Protein AF-A0A843G7I2-F1 (afdb_monomer_lite)

Secondary structure (DSSP, 8-state):
-HHHHHHHHHHHHHHTT------HHHHHHHHHHHTSS--HHHHHHHHT--HHHHHHHHHHHHH-----SHHHHHHHHHHHTT-

Sequence (83 aa):
MDLLLHKKFKFEGKIKNLNIKLNYAAVGPAIVFTNSNYSIKEVSYAFKVGEKSIKREINNMKSIRKPNTKRSRDFIDLVKNKS

Radius of gyration: 15.57 Å; chains: 1; bounding box: 38×27×42 Å

pLDDT: mean 82.95, std 10.45, range [48.25, 95.12]

Structure (mmCIF, N/CA/C/O backbone):
data_AF-A0A843G7I2-F1
#
_entry.id   AF-A0A843G7I2-F1
#
loop_
_atom_site.group_PDB
_atom_site.id
_atom_site.type_symbol
_atom_site.label_atom_id
_atom_site.label_alt_id
_atom_site.label_comp_id
_atom_site.label_asym_id
_atom_site.label_entity_id
_atom_site.label_seq_id
_atom_site.pdbx_PDB_ins_code
_atom_site.Cartn_x
_atom_site.Cartn_y
_atom_site.Cartn_z
_atom_site.occupancy
_atom_site.B_iso_or_equiv
_atom_site.auth_seq_id
_atom_site.auth_comp_id
_atom_site.auth_asym_id
_atom_site.auth_atom_id
_atom_site.pdbx_PDB_model_num
ATOM 1 N N . MET A 1 1 ? 3.842 -17.615 -5.698 1.00 61.72 1 MET A N 1
ATOM 2 C CA . MET A 1 1 ? 2.547 -16.924 -5.909 1.00 61.72 1 MET A CA 1
ATOM 3 C C . MET A 1 1 ? 1.777 -16.770 -4.596 1.00 61.72 1 MET A C 1
ATOM 5 O O . MET A 1 1 ? 1.284 -15.686 -4.298 1.00 61.72 1 MET A O 1
ATOM 9 N N . ASP A 1 2 ? 1.741 -17.821 -3.776 1.00 75.62 2 ASP A N 1
ATOM 10 C CA . ASP A 1 2 ? 0.884 -17.928 -2.583 1.00 75.62 2 ASP A CA 1
ATOM 11 C C . ASP A 1 2 ? 1.127 -16.858 -1.512 1.00 75.62 2 ASP A C 1
ATOM 13 O O . ASP A 1 2 ? 0.184 -16.363 -0.895 1.00 75.62 2 ASP A O 1
ATOM 17 N N . LEU A 1 3 ? 2.375 -16.412 -1.336 1.00 82.38 3 LEU A N 1
ATOM 18 C CA . LEU A 1 3 ? 2.712 -15.387 -0.345 1.00 82.38 3 LEU A CA 1
ATOM 19 C C . LEU A 1 3 ? 2.087 -14.018 -0.673 1.00 82.38 3 LEU A C 1
ATOM 21 O O . LEU A 1 3 ? 1.610 -13.326 0.227 1.00 82.38 3 LEU A O 1
ATOM 25 N N . LEU A 1 4 ? 2.051 -13.635 -1.954 1.00 84.12 4 LEU A N 1
ATOM 26 C CA . LEU A 1 4 ? 1.422 -12.387 -2.409 1.00 84.12 4 LEU A CA 1
ATOM 27 C C . LEU A 1 4 ? -0.097 -12.453 -2.261 1.00 84.12 4 LEU A C 1
ATOM 29 O O . LEU A 1 4 ? -0.722 -11.494 -1.804 1.00 84.12 4 LEU A O 1
ATOM 33 N N . LEU A 1 5 ? -0.682 -13.60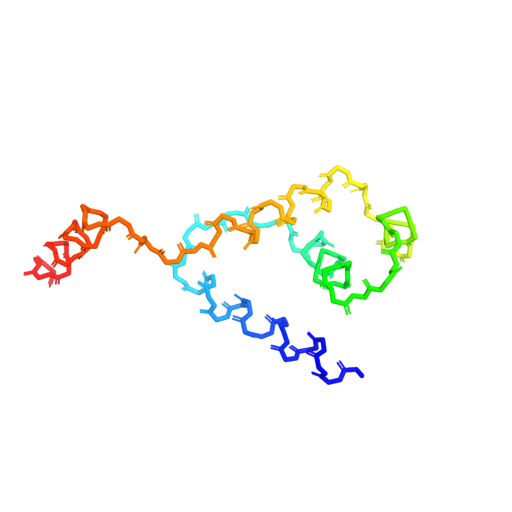5 -2.588 1.00 85.06 5 LEU A N 1
ATOM 34 C CA . LEU A 1 5 ? -2.114 -13.830 -2.446 1.00 85.06 5 LEU A CA 1
ATOM 35 C C . LEU A 1 5 ? -2.543 -13.770 -0.970 1.00 85.06 5 LEU A C 1
ATOM 37 O O . LEU A 1 5 ? -3.500 -13.078 -0.624 1.00 85.06 5 LEU A O 1
ATOM 41 N N . HIS A 1 6 ? -1.768 -14.382 -0.074 1.00 87.06 6 HIS A N 1
ATOM 42 C CA . HIS A 1 6 ? -1.977 -14.264 1.367 1.00 87.06 6 HIS A CA 1
ATOM 43 C C . HIS A 1 6 ? -1.881 -12.804 1.855 1.00 87.06 6 HIS A C 1
ATOM 45 O O . HIS A 1 6 ? -2.709 -12.355 2.652 1.00 87.06 6 HIS A O 1
ATOM 51 N N . LYS A 1 7 ? -0.917 -12.015 1.354 1.00 85.19 7 LYS A N 1
ATOM 52 C CA . LYS A 1 7 ? -0.798 -10.581 1.687 1.00 85.19 7 LYS A CA 1
ATOM 53 C C . LYS A 1 7 ? -2.015 -9.779 1.228 1.00 85.19 7 LYS A C 1
ATOM 55 O O . LYS A 1 7 ? -2.475 -8.925 1.988 1.00 85.19 7 LYS A O 1
ATOM 60 N N . LYS A 1 8 ? -2.555 -10.080 0.042 1.00 86.56 8 LYS A N 1
ATOM 61 C CA . LYS A 1 8 ? -3.803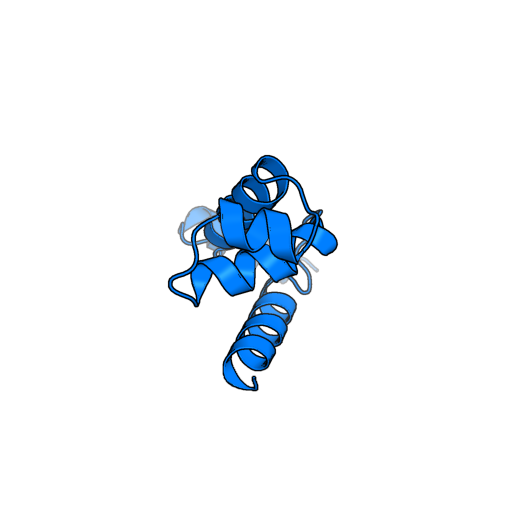 -9.491 -0.464 1.00 86.56 8 LYS A CA 1
ATOM 62 C C . LYS A 1 8 ? -4.969 -9.782 0.476 1.00 86.56 8 LYS A C 1
ATOM 64 O O . LYS A 1 8 ? -5.579 -8.839 0.968 1.00 86.56 8 LYS A O 1
ATOM 69 N N . PHE A 1 9 ? -5.228 -11.047 0.804 1.00 87.94 9 PHE A N 1
ATOM 70 C CA . PHE A 1 9 ? -6.339 -11.402 1.695 1.00 87.94 9 PHE A CA 1
ATOM 71 C C . PHE A 1 9 ? -6.191 -10.794 3.094 1.00 87.94 9 PHE A C 1
ATOM 73 O O . PHE A 1 9 ? -7.157 -10.301 3.676 1.00 87.94 9 PHE A O 1
ATOM 80 N N . LYS A 1 10 ? -4.964 -10.739 3.626 1.00 86.62 10 LYS A N 1
ATOM 81 C CA . LYS A 1 10 ? -4.689 -10.068 4.903 1.00 86.62 10 LYS A CA 1
ATOM 82 C C . LYS A 1 10 ? -4.978 -8.567 4.843 1.00 86.62 10 LYS A C 1
ATOM 84 O O . LYS A 1 10 ? -5.436 -7.997 5.832 1.00 86.62 10 LYS A O 1
ATOM 89 N N . PHE A 1 11 ? -4.683 -7.913 3.721 1.00 85.19 11 PHE A N 1
ATOM 90 C CA . PHE A 1 11 ? -5.025 -6.509 3.512 1.00 85.19 11 PHE A CA 1
ATOM 91 C C . PHE A 1 11 ? -6.542 -6.314 3.395 1.00 85.19 11 PHE A C 1
ATOM 93 O O . PHE A 1 11 ? -7.084 -5.463 4.094 1.00 85.19 11 PHE A O 1
ATOM 100 N N . GLU A 1 12 ? -7.232 -7.157 2.625 1.00 83.62 12 GLU A N 1
ATOM 101 C CA . GLU A 1 12 ? -8.697 -7.154 2.495 1.00 83.62 12 GLU A CA 1
ATOM 102 C C . GLU A 1 12 ? -9.399 -7.322 3.848 1.00 83.62 12 GLU A C 1
ATOM 104 O O . GLU A 1 12 ? -10.320 -6.577 4.171 1.00 83.62 12 GLU A O 1
ATOM 109 N N . GLY A 1 13 ? -8.899 -8.217 4.704 1.00 83.88 13 GLY A N 1
ATOM 110 C CA . GLY A 1 13 ? -9.402 -8.370 6.069 1.00 83.88 13 GLY A CA 1
ATOM 111 C C . GLY A 1 13 ? -9.204 -7.129 6.949 1.00 83.88 13 GLY A C 1
ATOM 112 O O . GLY A 1 13 ? -10.030 -6.868 7.818 1.00 83.88 13 GLY A O 1
ATOM 113 N N . LYS A 1 14 ? -8.143 -6.338 6.731 1.00 80.12 14 LYS A N 1
ATOM 114 C CA . LYS A 1 14 ? -7.889 -5.097 7.489 1.00 80.12 14 LYS A CA 1
ATOM 115 C C . LYS A 1 14 ? -8.780 -3.939 7.061 1.00 80.12 14 LYS A C 1
ATOM 117 O O . LYS A 1 14 ? -9.091 -3.096 7.894 1.00 80.12 14 LYS A O 1
ATOM 122 N N . ILE A 1 15 ? -9.127 -3.874 5.779 1.00 82.81 15 ILE A N 1
ATOM 123 C CA . ILE A 1 15 ? -10.010 -2.834 5.235 1.00 82.81 15 ILE A CA 1
ATOM 124 C C . ILE A 1 15 ? -11.483 -3.197 5.370 1.00 82.81 15 ILE A C 1
ATOM 126 O O . ILE A 1 15 ? -12.336 -2.329 5.218 1.00 82.81 15 ILE A O 1
ATOM 130 N N . LYS A 1 16 ? -11.794 -4.463 5.665 1.00 73.56 16 LYS A N 1
ATOM 131 C CA . LYS A 1 16 ? -13.151 -4.904 5.970 1.00 73.56 16 LYS A CA 1
ATOM 132 C C . LYS A 1 16 ? -13.693 -4.042 7.115 1.00 73.56 16 LYS A C 1
ATOM 134 O O . LYS A 1 16 ? -13.090 -3.980 8.184 1.00 73.56 16 LYS A O 1
ATOM 139 N N . ASN A 1 17 ? -14.811 -3.364 6.865 1.00 68.06 17 ASN A N 1
ATOM 140 C CA . ASN A 1 17 ? -15.470 -2.398 7.760 1.00 68.06 17 ASN A CA 1
ATOM 141 C C . ASN A 1 17 ? -14.796 -1.017 7.883 1.00 68.06 17 ASN A C 1
ATOM 143 O O . ASN A 1 17 ? -15.255 -0.190 8.669 1.00 68.06 17 ASN A O 1
ATOM 147 N N . LEU A 1 18 ? -13.746 -0.727 7.109 1.00 71.38 18 LEU A N 1
ATOM 148 C CA . LEU A 1 18 ? -13.241 0.634 6.940 1.00 71.38 18 LEU A CA 1
ATOM 149 C C . LEU A 1 18 ? -13.925 1.267 5.726 1.00 71.38 18 LEU A C 1
ATOM 151 O O . LEU A 1 18 ? -13.883 0.714 4.629 1.00 71.38 18 LEU A O 1
ATOM 155 N N . ASN A 1 19 ? -14.524 2.447 5.897 1.00 72.00 19 ASN A N 1
ATOM 156 C CA . ASN A 1 19 ? -15.167 3.180 4.802 1.00 72.00 19 ASN A CA 1
ATOM 157 C C . ASN A 1 19 ? -14.121 3.923 3.944 1.00 72.00 19 ASN A C 1
ATOM 159 O O . ASN A 1 19 ? -14.097 5.151 3.874 1.00 72.00 19 ASN A O 1
ATOM 163 N N . ILE A 1 20 ? -13.179 3.172 3.366 1.00 75.50 20 ILE A N 1
ATOM 164 C CA . ILE A 1 20 ? -12.049 3.701 2.598 1.00 75.50 20 ILE A CA 1
ATOM 165 C C . ILE A 1 20 ? -12.289 3.445 1.116 1.00 75.50 20 ILE A C 1
ATOM 167 O O . ILE A 1 20 ? -12.454 2.306 0.683 1.00 75.50 20 ILE A O 1
ATOM 171 N N . LYS A 1 21 ? -12.244 4.514 0.320 1.00 79.25 21 LYS A N 1
ATOM 172 C CA . LYS A 1 21 ? -12.280 4.423 -1.140 1.00 79.25 21 LYS A CA 1
ATOM 173 C C . LYS A 1 21 ? -10.895 4.052 -1.661 1.00 79.25 21 LYS A C 1
ATOM 175 O O . LYS A 1 21 ? -9.999 4.893 -1.691 1.00 79.25 21 LYS A O 1
ATOM 180 N N . LEU A 1 22 ? -10.731 2.797 -2.069 1.00 82.25 22 LEU A N 1
ATOM 181 C CA . LEU A 1 22 ? -9.503 2.296 -2.682 1.00 82.25 22 LEU A CA 1
ATOM 182 C C . LEU A 1 22 ? -9.628 2.249 -4.203 1.00 82.25 22 LEU A C 1
ATOM 184 O O . LEU A 1 22 ? -10.674 1.892 -4.742 1.00 82.25 22 LEU A O 1
ATOM 188 N N . ASN A 1 23 ? -8.531 2.533 -4.904 1.00 87.44 23 ASN A N 1
ATOM 189 C CA . ASN A 1 23 ? -8.419 2.170 -6.311 1.00 87.44 23 ASN A CA 1
ATOM 190 C C . ASN A 1 23 ? -7.952 0.712 -6.430 1.00 87.44 23 ASN A C 1
ATOM 192 O O . ASN A 1 23 ? -6.752 0.442 -6.426 1.00 87.44 23 ASN A O 1
ATOM 196 N N . TYR A 1 24 ? -8.894 -0.222 -6.566 1.00 84.06 24 TYR A N 1
ATOM 197 C CA . TYR A 1 24 ? -8.606 -1.659 -6.648 1.00 84.06 24 TYR A CA 1
ATOM 198 C C . TYR A 1 24 ? -7.615 -2.031 -7.761 1.00 84.06 24 TYR A C 1
ATOM 200 O O . TYR A 1 24 ? -6.775 -2.906 -7.551 1.00 84.06 24 TYR A O 1
ATOM 208 N N . ALA A 1 25 ? -7.636 -1.321 -8.895 1.00 88.56 25 ALA A N 1
ATOM 209 C CA . ALA A 1 25 ? -6.679 -1.541 -9.978 1.00 88.56 25 ALA A CA 1
ATOM 210 C C . ALA A 1 25 ? -5.242 -1.165 -9.575 1.00 88.56 25 ALA A C 1
ATOM 212 O O . ALA A 1 25 ? -4.295 -1.802 -10.017 1.00 88.56 25 ALA A O 1
ATOM 213 N N . ALA A 1 26 ? -5.067 -0.165 -8.704 1.00 91.38 26 ALA A N 1
ATOM 214 C CA . ALA A 1 26 ? -3.760 0.278 -8.213 1.00 91.38 26 ALA A CA 1
ATOM 215 C C . ALA A 1 26 ? -3.300 -0.438 -6.927 1.00 91.38 26 ALA A C 1
ATOM 217 O O . ALA A 1 26 ? -2.101 -0.475 -6.650 1.00 91.38 26 ALA A O 1
ATOM 218 N N . VAL A 1 27 ? -4.218 -1.052 -6.170 1.00 90.81 27 VAL A N 1
ATOM 219 C CA . VAL A 1 27 ? -3.903 -1.813 -4.945 1.00 90.81 27 VAL A CA 1
ATOM 220 C C . VAL A 1 27 ? -3.075 -3.064 -5.246 1.00 90.81 27 VAL A C 1
ATOM 222 O O . VAL A 1 27 ? -2.097 -3.323 -4.550 1.00 90.81 27 VAL A O 1
ATOM 225 N N . GLY A 1 28 ? -3.422 -3.828 -6.286 1.00 89.25 28 GLY A N 1
ATOM 226 C CA . GLY A 1 28 ? -2.644 -5.006 -6.700 1.00 89.25 28 GLY A CA 1
ATOM 227 C C . GLY A 1 28 ? -1.172 -4.672 -7.000 1.00 89.25 28 GLY A C 1
ATOM 228 O O . GLY A 1 28 ? -0.284 -5.213 -6.337 1.00 89.25 28 GLY A O 1
ATOM 229 N N . PRO A 1 29 ? -0.901 -3.722 -7.914 1.00 92.31 29 PRO A N 1
ATOM 230 C CA . PRO A 1 29 ? 0.441 -3.212 -8.189 1.00 92.31 29 PRO A CA 1
ATOM 231 C C . PRO A 1 29 ? 1.152 -2.679 -6.932 1.00 92.31 29 PRO A C 1
ATOM 233 O O . PRO A 1 29 ? 2.334 -2.946 -6.730 1.00 92.31 29 PRO A O 1
ATOM 236 N N . ALA A 1 30 ? 0.444 -1.981 -6.037 1.00 91.81 30 ALA A N 1
ATOM 237 C CA . ALA A 1 30 ? 1.014 -1.497 -4.776 1.00 91.81 30 ALA A CA 1
ATOM 238 C C . ALA A 1 30 ? 1.444 -2.639 -3.832 1.00 91.81 30 ALA A C 1
ATOM 240 O O . ALA A 1 30 ? 2.506 -2.564 -3.206 1.00 91.81 30 ALA A O 1
ATOM 241 N N . ILE A 1 31 ? 0.666 -3.723 -3.743 1.00 91.00 31 ILE A N 1
ATOM 242 C CA . ILE A 1 31 ? 1.036 -4.924 -2.976 1.00 91.00 31 ILE A CA 1
ATOM 243 C C . ILE A 1 31 ? 2.270 -5.590 -3.589 1.00 91.00 31 ILE A C 1
ATOM 245 O O . ILE A 1 31 ? 3.182 -5.959 -2.851 1.00 91.00 31 ILE A O 1
ATOM 249 N N . VAL A 1 32 ? 2.326 -5.710 -4.918 1.00 91.06 32 VAL A N 1
ATOM 250 C CA . VAL A 1 32 ? 3.489 -6.272 -5.618 1.00 91.06 32 VAL A CA 1
ATOM 251 C C . VAL A 1 32 ? 4.730 -5.439 -5.323 1.00 91.06 32 VAL A C 1
ATOM 253 O O . VAL A 1 32 ? 5.699 -5.979 -4.797 1.00 91.06 32 VAL A O 1
ATOM 256 N N . PHE A 1 33 ? 4.682 -4.124 -5.550 1.00 92.94 33 PHE A N 1
ATOM 257 C CA . PHE A 1 33 ? 5.801 -3.219 -5.276 1.00 92.94 33 PHE A CA 1
ATOM 258 C C . PHE A 1 33 ? 6.302 -3.322 -3.827 1.00 92.94 33 PHE A C 1
ATOM 260 O O . PHE A 1 33 ? 7.496 -3.401 -3.580 1.00 92.94 33 PHE A O 1
ATOM 267 N N . THR A 1 34 ? 5.397 -3.374 -2.846 1.00 88.94 34 THR A N 1
ATOM 268 C CA . THR A 1 34 ? 5.782 -3.423 -1.421 1.00 88.94 34 THR A CA 1
ATOM 269 C C . THR A 1 34 ? 6.347 -4.767 -0.956 1.00 88.94 34 THR A C 1
ATOM 271 O O . THR A 1 34 ? 6.861 -4.844 0.158 1.00 88.94 34 THR A O 1
ATOM 274 N N . ASN A 1 35 ? 6.238 -5.826 -1.762 1.00 88.69 35 ASN A N 1
ATOM 275 C CA . ASN A 1 35 ? 6.708 -7.173 -1.419 1.00 88.69 35 ASN A CA 1
ATOM 276 C C . ASN A 1 35 ? 7.693 -7.733 -2.466 1.00 88.69 35 ASN A C 1
ATOM 278 O O . ASN A 1 35 ? 7.928 -8.939 -2.488 1.00 88.69 35 ASN A O 1
ATOM 282 N N . SER A 1 36 ? 8.249 -6.888 -3.338 1.00 87.81 36 SER A N 1
ATOM 283 C CA . SER A 1 36 ? 9.207 -7.276 -4.379 1.00 87.81 36 SER A CA 1
ATOM 284 C C . SER A 1 36 ? 10.295 -6.216 -4.555 1.00 87.81 36 SER A C 1
ATOM 286 O O . SER A 1 36 ? 10.176 -5.106 -4.043 1.00 87.81 36 SER A O 1
ATOM 288 N N . ASN A 1 37 ? 11.343 -6.556 -5.306 1.00 90.81 37 ASN A N 1
ATOM 289 C CA . ASN A 1 37 ? 12.454 -5.648 -5.603 1.00 90.81 37 ASN A CA 1
ATOM 290 C C . ASN A 1 37 ? 12.253 -4.865 -6.915 1.00 90.81 37 ASN A C 1
ATOM 292 O O . ASN A 1 37 ? 13.204 -4.283 -7.428 1.00 90.81 37 ASN A O 1
ATOM 296 N N . TYR A 1 38 ? 11.036 -4.853 -7.469 1.00 91.38 38 TYR A N 1
ATOM 297 C CA . TYR A 1 38 ? 10.731 -4.101 -8.684 1.00 91.38 38 TYR A CA 1
ATOM 298 C C . TYR A 1 38 ? 10.569 -2.610 -8.389 1.00 91.38 38 TYR A C 1
ATOM 300 O O . TYR A 1 38 ? 10.021 -2.198 -7.365 1.00 91.38 38 TYR A O 1
ATOM 308 N N . SER A 1 39 ? 10.989 -1.780 -9.333 1.00 93.56 39 SER A N 1
ATOM 309 C CA . SER A 1 39 ? 10.728 -0.349 -9.319 1.00 93.56 39 SER A CA 1
ATOM 310 C C . SER A 1 39 ? 9.247 -0.046 -9.574 1.00 93.56 39 SER A C 1
ATOM 312 O O . SER A 1 39 ? 8.515 -0.798 -10.222 1.00 93.56 39 SER A O 1
ATOM 314 N N . ILE A 1 40 ? 8.794 1.126 -9.118 1.00 92.62 40 ILE A N 1
ATOM 315 C CA . ILE A 1 40 ? 7.433 1.613 -9.404 1.00 92.62 40 ILE A CA 1
ATOM 316 C C . ILE A 1 40 ? 7.171 1.703 -10.913 1.00 92.62 40 ILE A C 1
ATOM 318 O O . ILE A 1 40 ? 6.043 1.463 -11.336 1.00 92.62 40 ILE A O 1
ATOM 322 N N . LYS A 1 41 ? 8.192 2.022 -11.718 1.00 93.56 41 LYS A N 1
ATOM 323 C CA . LYS A 1 41 ? 8.083 2.110 -13.179 1.00 93.56 41 LYS A CA 1
ATOM 324 C C . LYS A 1 41 ? 7.766 0.756 -13.804 1.00 93.56 41 LYS A C 1
ATOM 326 O O . LYS A 1 41 ? 6.826 0.660 -14.586 1.00 93.56 41 LYS A O 1
ATOM 331 N N . GLU A 1 42 ? 8.497 -0.286 -13.419 1.00 94.06 42 GLU A N 1
ATOM 332 C CA . GLU A 1 42 ? 8.280 -1.650 -13.922 1.00 94.06 42 GLU A CA 1
ATOM 333 C C . GLU A 1 42 ? 6.887 -2.160 -13.554 1.00 94.06 42 GLU A C 1
ATOM 335 O O . GLU A 1 42 ? 6.165 -2.693 -14.393 1.00 94.06 42 GLU A O 1
ATOM 340 N N . VAL A 1 43 ? 6.464 -1.914 -12.314 1.00 93.62 43 VAL A N 1
ATOM 341 C CA . VAL A 1 43 ? 5.137 -2.303 -11.831 1.00 93.62 43 VAL A CA 1
ATOM 342 C C . VAL A 1 43 ? 4.028 -1.496 -12.527 1.00 93.62 43 VAL A C 1
ATOM 344 O O . VAL A 1 43 ? 3.019 -2.056 -12.949 1.00 93.62 43 VAL A O 1
ATOM 347 N N . SER A 1 44 ? 4.214 -0.188 -12.710 1.00 94.25 44 SER A N 1
ATOM 348 C CA . SER A 1 44 ? 3.298 0.676 -13.470 1.00 94.25 44 SER A CA 1
ATOM 349 C C . SER A 1 44 ? 3.121 0.185 -14.904 1.00 94.25 44 SER A C 1
ATOM 351 O O . SER A 1 44 ? 1.996 0.117 -15.402 1.00 94.25 44 SER A O 1
ATOM 353 N N . TYR A 1 45 ? 4.225 -0.171 -15.558 1.00 95.12 45 TYR A N 1
ATOM 354 C CA . TYR A 1 45 ? 4.230 -0.669 -16.926 1.00 95.12 45 TYR A CA 1
ATOM 355 C C . TYR A 1 45 ? 3.531 -2.029 -17.039 1.00 95.12 45 TYR A C 1
ATOM 357 O O . TYR A 1 45 ? 2.605 -2.175 -17.836 1.00 95.12 45 TYR A O 1
ATOM 365 N N . ALA A 1 46 ? 3.900 -2.994 -16.190 1.00 93.38 46 ALA A N 1
ATOM 366 C CA . ALA A 1 46 ? 3.356 -4.352 -16.220 1.00 93.38 46 ALA A CA 1
ATOM 367 C C . ALA A 1 46 ? 1.834 -4.392 -16.012 1.00 93.38 46 ALA A C 1
ATOM 369 O O . ALA A 1 46 ? 1.132 -5.161 -16.666 1.00 93.38 46 ALA A O 1
ATOM 370 N N . PHE A 1 47 ? 1.312 -3.540 -15.128 1.00 91.31 47 PHE A N 1
ATOM 371 C CA . PHE A 1 47 ? -0.114 -3.507 -14.801 1.00 91.31 47 PHE A CA 1
ATOM 372 C C . PHE A 1 47 ? -0.902 -2.442 -15.573 1.00 91.31 47 PHE A C 1
ATOM 374 O O . PHE A 1 47 ? -2.115 -2.352 -15.398 1.00 91.31 47 PHE A O 1
ATOM 381 N N . LYS A 1 48 ? -0.247 -1.643 -16.428 1.00 94.00 48 LYS A N 1
ATOM 382 C CA . LYS A 1 48 ? -0.858 -0.526 -17.174 1.00 94.00 48 LYS A CA 1
ATOM 383 C C . LYS A 1 48 ? -1.618 0.457 -16.267 1.00 94.00 48 LYS A C 1
ATOM 385 O O . LYS A 1 48 ? -2.672 0.975 -16.628 1.00 94.00 48 LYS A O 1
ATOM 390 N N . VAL A 1 49 ? -1.077 0.728 -15.078 1.00 93.56 49 VAL A N 1
ATOM 391 C CA . VAL A 1 49 ? -1.650 1.664 -14.097 1.00 93.56 49 VAL A CA 1
ATOM 392 C C . VAL A 1 49 ? -0.653 2.776 -13.839 1.00 93.56 49 VAL A C 1
ATOM 394 O O . VAL A 1 49 ? 0.498 2.497 -13.540 1.00 93.56 49 VAL A O 1
ATOM 397 N N . GLY A 1 50 ? -1.089 4.036 -13.886 1.00 94.69 50 GLY A N 1
ATOM 398 C CA . GLY A 1 50 ? -0.189 5.171 -13.680 1.00 94.69 50 GLY A CA 1
ATOM 399 C C . GLY A 1 50 ? 0.503 5.172 -12.310 1.00 94.69 50 GLY A C 1
ATOM 400 O O . GLY A 1 50 ? -0.136 4.972 -11.272 1.00 94.69 50 GLY A O 1
ATOM 401 N N . GLU A 1 51 ? 1.798 5.500 -12.295 1.00 94.00 51 GLU A N 1
ATOM 402 C CA . GLU A 1 51 ? 2.636 5.531 -11.086 1.00 94.00 51 GLU A CA 1
ATOM 403 C C . GLU A 1 51 ? 2.027 6.334 -9.929 1.00 94.00 51 GLU A C 1
ATOM 405 O O . GLU A 1 51 ? 2.141 5.950 -8.764 1.00 94.00 51 GLU A O 1
ATOM 410 N N . LYS A 1 52 ? 1.367 7.462 -10.233 1.00 94.12 52 LYS A N 1
ATOM 411 C CA . LYS A 1 52 ? 0.735 8.332 -9.228 1.00 94.12 52 LYS A CA 1
ATOM 412 C C . LYS A 1 52 ? -0.359 7.594 -8.452 1.00 94.12 52 LYS A C 1
ATOM 414 O O . LYS A 1 52 ? -0.453 7.748 -7.236 1.00 94.12 52 LYS A O 1
ATOM 419 N N . SER A 1 53 ? -1.148 6.771 -9.140 1.00 91.75 53 SER A N 1
ATOM 420 C CA . SER A 1 53 ? -2.194 5.949 -8.527 1.00 91.75 53 SER A CA 1
ATOM 421 C C . SER A 1 53 ? -1.588 4.886 -7.616 1.00 91.75 53 SER A C 1
ATOM 423 O O . SER A 1 53 ? -2.051 4.715 -6.492 1.00 91.75 53 SER A O 1
ATOM 425 N N .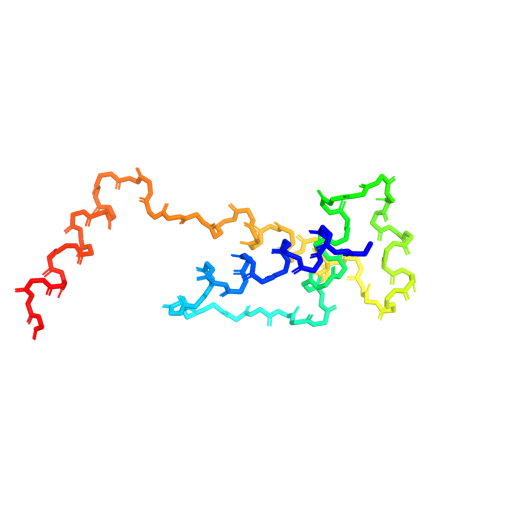 ILE A 1 54 ? -0.501 4.243 -8.052 1.00 92.31 54 ILE A N 1
ATOM 426 C CA . ILE A 1 54 ? 0.221 3.237 -7.260 1.00 92.31 54 ILE A CA 1
ATOM 427 C C . ILE A 1 54 ? 0.816 3.878 -5.997 1.00 92.31 54 ILE A C 1
ATOM 429 O O . ILE A 1 54 ? 0.601 3.382 -4.894 1.00 92.31 54 ILE A O 1
ATOM 433 N N . LYS A 1 55 ? 1.493 5.028 -6.125 1.00 92.56 55 LYS A N 1
ATOM 434 C CA . LYS A 1 55 ? 2.049 5.787 -4.987 1.00 92.56 55 LYS A CA 1
ATOM 435 C C . LYS A 1 55 ? 0.976 6.189 -3.977 1.00 92.56 55 LYS A C 1
ATOM 437 O O . LYS A 1 55 ? 1.197 6.081 -2.771 1.00 92.56 55 LYS A O 1
ATOM 442 N N . ARG A 1 56 ? -0.192 6.625 -4.457 1.00 91.31 56 ARG A N 1
ATOM 443 C CA . ARG A 1 56 ? -1.326 6.961 -3.590 1.00 91.31 56 ARG A CA 1
ATOM 444 C C . ARG A 1 56 ? -1.790 5.747 -2.791 1.00 91.31 56 ARG A C 1
ATOM 446 O O . ARG A 1 56 ? -1.935 5.860 -1.578 1.00 91.31 56 ARG A O 1
ATOM 453 N N . GLU A 1 57 ? -1.961 4.594 -3.434 1.00 89.06 57 GLU A N 1
ATOM 454 C CA . GLU A 1 57 ? -2.394 3.389 -2.720 1.00 89.06 57 GLU A CA 1
ATOM 455 C C . GLU A 1 57 ? -1.329 2.865 -1.752 1.00 89.06 57 GLU A C 1
ATOM 457 O O . GLU A 1 57 ? -1.676 2.466 -0.647 1.00 89.06 57 GLU A O 1
ATOM 462 N N . ILE A 1 58 ? -0.034 2.966 -2.072 1.00 89.81 58 ILE A N 1
ATOM 463 C CA . ILE A 1 58 ? 1.043 2.658 -1.113 1.00 89.81 58 ILE A CA 1
ATOM 464 C C . ILE A 1 58 ? 0.906 3.518 0.154 1.00 89.81 58 ILE A C 1
ATOM 466 O O . ILE A 1 58 ? 1.054 3.015 1.270 1.00 89.81 58 ILE A O 1
ATOM 470 N N . ASN A 1 59 ? 0.606 4.809 0.002 1.00 87.31 59 ASN A N 1
ATOM 471 C CA . ASN A 1 59 ? 0.401 5.705 1.138 1.00 87.31 59 ASN A CA 1
ATOM 472 C C . ASN A 1 59 ? -0.880 5.367 1.913 1.00 87.31 59 ASN A C 1
ATOM 474 O O . ASN A 1 59 ? -0.834 5.311 3.141 1.00 87.31 59 ASN A O 1
ATOM 478 N N . ASN A 1 60 ? -1.979 5.058 1.219 1.00 84.56 60 ASN A N 1
ATOM 479 C CA . ASN A 1 60 ? -3.220 4.590 1.844 1.00 84.56 60 ASN A CA 1
ATOM 480 C C . ASN A 1 60 ? -2.985 3.302 2.649 1.00 84.56 60 ASN A C 1
ATOM 482 O O . ASN A 1 60 ? -3.391 3.190 3.799 1.00 84.56 60 ASN A O 1
ATOM 486 N N . MET A 1 61 ? -2.251 2.336 2.095 1.00 84.19 61 MET A N 1
ATOM 487 C CA . MET A 1 61 ? -1.899 1.093 2.786 1.00 84.19 61 MET A CA 1
ATOM 488 C C . MET A 1 61 ? -1.057 1.336 4.047 1.00 84.19 61 MET A C 1
ATOM 490 O O . MET A 1 61 ? -1.190 0.598 5.023 1.00 84.19 61 MET A O 1
ATOM 494 N N . LYS A 1 62 ? -0.195 2.364 4.049 1.00 80.69 62 LYS A N 1
ATOM 495 C CA . LYS A 1 62 ? 0.586 2.771 5.230 1.00 80.69 62 LYS A CA 1
ATOM 496 C C . LYS A 1 62 ? -0.263 3.486 6.282 1.00 80.69 62 LYS A C 1
ATOM 498 O O . LYS A 1 62 ? 0.022 3.317 7.469 1.00 80.69 62 LYS A O 1
ATOM 503 N N . SER A 1 63 ? -1.255 4.274 5.861 1.00 75.81 63 SER A N 1
ATOM 504 C CA . SER A 1 63 ? -2.147 5.034 6.746 1.00 75.81 63 SER A CA 1
ATOM 505 C C . SER A 1 63 ? -3.283 4.191 7.325 1.00 75.81 63 SER A C 1
ATOM 507 O O . SER A 1 63 ? -3.770 4.508 8.408 1.00 75.81 63 SER A O 1
ATOM 509 N N . ILE A 1 64 ? -3.640 3.073 6.679 1.00 73.12 64 ILE A N 1
ATOM 510 C CA . ILE A 1 64 ? -4.507 2.025 7.235 1.00 73.12 64 ILE A CA 1
ATOM 511 C C . ILE A 1 64 ? -3.761 1.314 8.374 1.00 73.12 64 ILE A C 1
ATOM 513 O O . ILE A 1 64 ? -3.213 0.215 8.253 1.00 73.12 64 ILE A O 1
ATOM 517 N N . ARG A 1 65 ? -3.710 1.976 9.526 1.00 62.91 65 ARG A N 1
ATOM 518 C CA . ARG A 1 65 ? -3.285 1.413 10.805 1.00 62.91 65 ARG A CA 1
ATOM 519 C C . ARG A 1 65 ? -4.464 1.505 11.760 1.00 62.91 65 ARG A C 1
ATOM 521 O O . ARG A 1 65 ? -5.215 2.475 11.735 1.00 62.91 65 ARG A O 1
ATOM 528 N N . LYS A 1 66 ? -4.626 0.479 12.604 1.00 57.72 66 LYS A N 1
ATOM 529 C CA . LYS A 1 66 ? -5.560 0.550 13.733 1.00 57.72 66 LYS A CA 1
ATOM 530 C C . LYS A 1 66 ? -5.274 1.843 14.514 1.00 57.72 66 LYS A C 1
ATOM 532 O O . LYS A 1 66 ? -4.095 2.189 14.633 1.00 57.72 66 LYS A O 1
ATOM 537 N N . PRO A 1 67 ? -6.299 2.533 15.039 1.00 61.06 67 PRO A N 1
ATOM 538 C CA . PRO A 1 67 ? -6.095 3.735 15.834 1.00 61.06 67 PRO A CA 1
ATOM 539 C C . PRO A 1 67 ? -5.085 3.448 16.945 1.00 61.06 67 PRO A C 1
ATOM 541 O O . PRO A 1 67 ? -5.290 2.573 17.784 1.00 61.06 67 PRO A O 1
ATOM 544 N N . ASN A 1 68 ? -3.947 4.133 16.883 1.00 58.44 68 ASN A N 1
ATOM 545 C CA . ASN A 1 68 ? -2.809 3.912 17.772 1.00 58.44 68 ASN A CA 1
ATOM 546 C C . ASN A 1 68 ? -2.779 4.915 18.930 1.00 58.44 68 ASN A C 1
ATOM 548 O O . ASN A 1 68 ? -2.102 4.681 19.929 1.00 58.44 68 ASN A O 1
ATOM 552 N N . THR A 1 69 ? -3.525 6.015 18.830 1.00 74.25 69 THR A N 1
ATOM 553 C CA . THR A 1 69 ? -3.642 6.985 19.916 1.00 74.25 69 THR A CA 1
ATOM 554 C C . THR A 1 69 ? -4.624 6.474 20.970 1.00 74.25 69 THR A C 1
ATOM 556 O O . THR A 1 69 ? -5.589 5.770 20.665 1.00 74.25 69 THR A O 1
ATOM 559 N N . LYS A 1 70 ? -4.369 6.814 22.238 1.00 76.31 70 LYS A N 1
ATOM 560 C CA . LYS A 1 70 ? -5.283 6.515 23.352 1.00 76.31 70 LYS A CA 1
ATOM 561 C C . LYS A 1 70 ? -6.678 7.094 23.068 1.00 76.31 70 LYS A C 1
ATOM 563 O O . LYS A 1 70 ? -7.646 6.354 23.011 1.00 76.31 70 LYS A O 1
ATOM 568 N N . ARG A 1 71 ? -6.728 8.369 22.670 1.00 77.62 71 ARG A N 1
ATOM 569 C CA . ARG A 1 71 ? -7.961 9.094 22.330 1.00 77.62 71 ARG A CA 1
ATOM 570 C C . ARG A 1 71 ? -8.803 8.429 21.233 1.00 77.62 71 ARG A C 1
ATOM 572 O O . ARG A 1 71 ? -10.018 8.361 21.366 1.00 77.62 71 ARG A O 1
ATOM 579 N N . SER A 1 72 ? -8.190 7.947 20.149 1.00 74.88 72 SER A N 1
ATOM 580 C CA . SER A 1 72 ? -8.941 7.278 19.077 1.00 74.88 72 SER A CA 1
ATOM 581 C C . SER A 1 72 ? -9.472 5.902 19.488 1.00 74.88 72 SER A C 1
ATOM 583 O O . SER A 1 72 ? -10.492 5.480 18.952 1.00 74.88 72 SER A O 1
ATOM 585 N N . ARG A 1 73 ? -8.808 5.207 20.423 1.00 75.12 73 ARG A N 1
ATOM 586 C CA . ARG A 1 73 ? -9.317 3.955 21.004 1.00 75.12 73 ARG A CA 1
ATOM 587 C C . ARG A 1 73 ? -10.488 4.233 21.944 1.00 75.12 73 ARG A C 1
ATOM 589 O O . ARG A 1 73 ? -11.563 3.691 21.715 1.00 75.12 73 ARG A O 1
ATOM 596 N N . ASP A 1 74 ? -10.311 5.176 22.869 1.00 82.06 74 ASP A N 1
ATOM 597 C CA . ASP A 1 74 ? -11.340 5.589 23.831 1.00 82.06 74 ASP A CA 1
ATOM 598 C C . ASP A 1 74 ? -12.631 6.042 23.121 1.00 82.06 74 ASP A C 1
ATOM 600 O O . ASP A 1 74 ? -13.736 5.695 23.534 1.00 82.06 74 ASP A O 1
ATOM 604 N N . PHE A 1 75 ? -12.507 6.770 22.004 1.00 80.69 75 PHE A N 1
ATOM 605 C CA . PHE A 1 75 ? -13.654 7.178 21.187 1.00 80.69 75 PHE A CA 1
ATOM 606 C C . PHE A 1 75 ? -14.404 5.989 20.566 1.00 80.69 75 PHE A C 1
ATOM 608 O O . PHE A 1 75 ? -15.632 5.969 20.570 1.00 80.69 75 PHE A O 1
ATOM 615 N N . ILE A 1 76 ? -13.690 4.991 20.035 1.00 77.1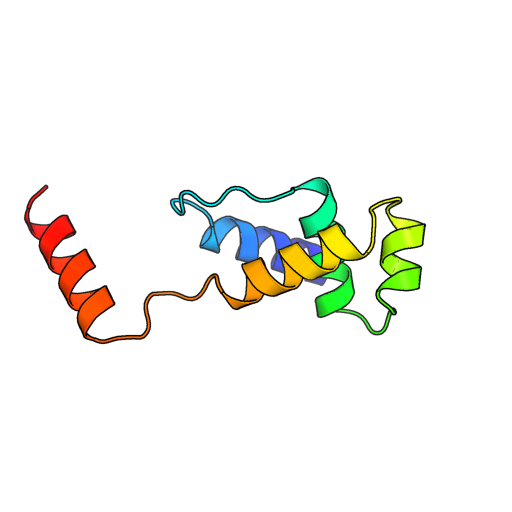9 76 ILE A N 1
ATOM 616 C CA . ILE A 1 76 ? -14.324 3.801 19.446 1.00 77.19 76 ILE A CA 1
ATOM 617 C C . ILE A 1 76 ? -15.034 2.972 20.517 1.00 77.19 76 ILE A C 1
ATOM 619 O O . ILE A 1 76 ? -16.133 2.479 20.262 1.00 77.19 76 ILE A O 1
ATOM 623 N N . ASP A 1 77 ? -14.439 2.836 21.701 1.00 79.50 77 ASP A N 1
ATOM 624 C CA . ASP A 1 77 ? -15.036 2.087 22.809 1.00 79.50 77 ASP A CA 1
ATOM 625 C C . ASP A 1 77 ? -16.305 2.778 23.333 1.00 79.50 77 ASP A C 1
ATOM 627 O O . ASP A 1 77 ? -17.313 2.118 23.588 1.00 79.50 77 ASP A O 1
ATOM 631 N N . LEU A 1 78 ? -16.311 4.116 23.387 1.00 81.94 78 LEU A N 1
ATOM 632 C CA . LEU A 1 78 ? -17.502 4.917 23.698 1.00 81.94 78 LEU A CA 1
ATOM 633 C C . LEU A 1 78 ? -18.647 4.719 22.694 1.00 81.94 78 LEU A C 1
ATOM 635 O O . LEU A 1 78 ? -19.803 4.648 23.103 1.00 81.94 78 LEU A O 1
ATOM 639 N N . VAL A 1 79 ? -18.346 4.646 21.394 1.00 79.56 79 VAL A N 1
ATOM 640 C CA . VAL A 1 79 ? -19.360 4.421 20.348 1.00 79.56 79 VAL A CA 1
ATOM 641 C C . VAL A 1 79 ? -19.902 2.991 20.405 1.00 79.56 79 VAL A C 1
ATOM 643 O O . VAL A 1 79 ? -21.106 2.794 20.277 1.00 79.56 79 VAL A O 1
ATOM 646 N N . LYS A 1 80 ? -19.040 1.994 20.644 1.00 72.38 80 LYS A N 1
ATOM 647 C CA . LYS A 1 80 ? -19.443 0.582 20.741 1.00 72.38 80 LYS A CA 1
ATOM 648 C C . LYS A 1 80 ? -20.315 0.270 21.954 1.00 72.38 80 LYS A C 1
ATOM 650 O O . LYS A 1 80 ? -21.206 -0.552 21.830 1.00 72.38 80 LYS A O 1
ATOM 655 N N . ASN A 1 81 ? -20.073 0.915 23.095 1.00 66.19 81 ASN A N 1
ATOM 656 C CA . ASN A 1 81 ? -20.856 0.703 24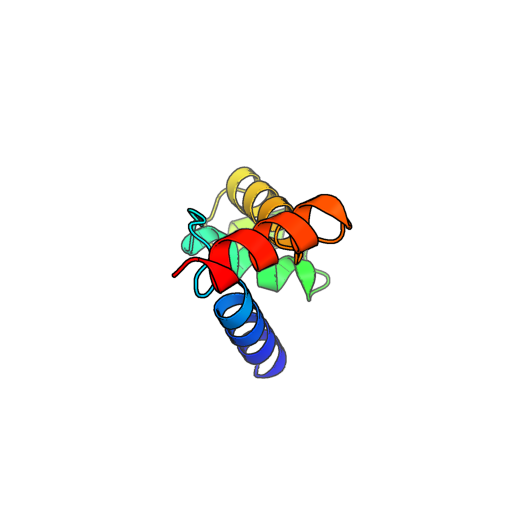.320 1.00 66.19 81 ASN A CA 1
ATOM 657 C C . ASN A 1 81 ? -22.199 1.462 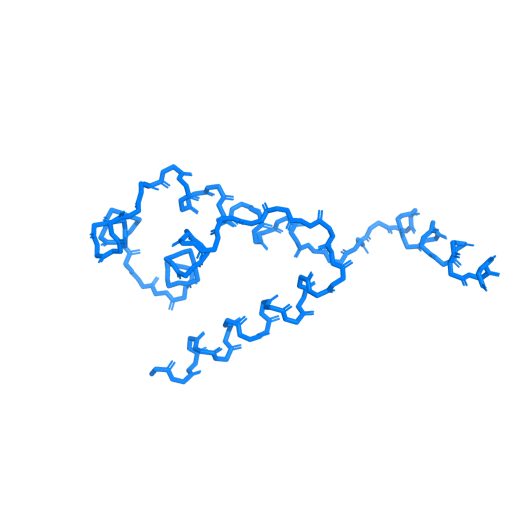24.336 1.00 66.19 81 ASN A C 1
ATOM 659 O O . ASN A 1 81 ? -22.914 1.410 25.334 1.00 66.19 81 ASN A O 1
ATOM 663 N N . LYS A 1 82 ? -22.528 2.205 23.269 1.00 56.06 82 LYS A N 1
ATOM 664 C CA . LYS A 1 82 ? -23.782 2.963 23.126 1.00 56.06 82 LYS A CA 1
ATOM 665 C C . LYS A 1 82 ? -24.719 2.440 22.022 1.00 56.06 82 LYS A C 1
ATOM 667 O O . LYS A 1 82 ? -25.788 3.022 21.853 1.00 56.06 82 LYS A O 1
ATOM 672 N N . SER A 1 83 ? -24.330 1.410 21.264 1.00 48.25 83 SER A N 1
ATOM 673 C CA . SER A 1 83 ? -25.196 0.673 20.317 1.00 48.25 83 SER A CA 1
ATOM 674 C C . SER A 1 83 ? -25.618 -0.659 20.912 1.00 48.25 83 SER A C 1
ATOM 676 O O . SER A 1 83 ? -26.727 -1.102 20.557 1.00 48.25 83 SER A O 1
#

Foldseek 3Di:
DVVLVVVVVVLVVLCVVPPDDAPPLLLSLLSDVVVDPDDLVVSCVVSVHDSVSNVVNVVVSVVSDDPPDPVVVVVVVVVVVVD